Protein AF-W4RZE1-F1 (afdb_monomer)

pLDDT: mean 90.25, std 7.83, range [51.81, 96.31]

Sequence (68 aa):
MSSIVNLVAAELGVSVVPASTAQLQLPGVRYLDIEGQMPLARLALAVAPGALDTAPLVRHLWALAEVL

Solvent-accessible surface area (backbone atoms only — not comparable to full-atom values): 4767 Å² total; per-residue (Å²): 141,60,67,68,62,52,42,33,43,68,68,74,55,85,82,91,72,55,78,75,58,68,75,64,84,53,80,83,58,79,90,77,87,70,80,80,90,60,88,79,78,81,85,82,87,86,77,63,90,64,35,62,78,77,31,69,67,54,34,51,54,51,56,60,59,74,76,110

Structure (mmCIF, N/CA/C/O backbone):
data_AF-W4RZE1-F1
#
_entry.id   AF-W4RZE1-F1
#
loop_
_atom_site.group_PDB
_atom_site.id
_atom_site.type_symbol
_atom_site.label_atom_id
_atom_site.label_alt_id
_atom_site.label_comp_id
_atom_site.label_asym_id
_atom_site.label_entity_id
_atom_site.label_seq_id
_atom_site.pdbx_PDB_ins_code
_atom_site.Cartn_x
_atom_site.Cartn_y
_atom_site.Cartn_z
_atom_site.occupancy
_atom_site.B_iso_or_equiv
_atom_site.auth_seq_id
_atom_site.auth_comp_id
_atom_site.auth_asym_id
_atom_site.auth_atom_id
_atom_site.pdbx_PDB_model_num
ATOM 1 N N . MET A 1 1 ? 7.133 -3.520 6.134 1.00 51.81 1 MET A N 1
ATOM 2 C CA . MET A 1 1 ? 6.936 -2.288 6.930 1.00 51.81 1 MET A CA 1
ATOM 3 C C . MET A 1 1 ? 5.574 -2.384 7.612 1.00 51.81 1 MET A C 1
ATOM 5 O O . MET A 1 1 ? 4.575 -2.165 6.953 1.00 51.81 1 MET A O 1
ATOM 9 N N . SER A 1 2 ? 5.524 -2.798 8.883 1.00 63.47 2 SER A N 1
ATOM 10 C CA . SER A 1 2 ? 4.273 -3.007 9.655 1.00 63.47 2 SER A CA 1
ATOM 11 C C . SER A 1 2 ? 4.179 -2.089 10.883 1.00 63.47 2 SER A C 1
ATOM 13 O O . SER A 1 2 ? 3.303 -2.253 11.726 1.00 63.47 2 SER A O 1
ATOM 15 N N . SER A 1 3 ? 5.112 -1.138 11.017 1.00 81.44 3 SER A N 1
ATOM 16 C CA . SER A 1 3 ? 5.299 -0.389 12.264 1.00 81.44 3 SER A CA 1
ATOM 17 C C . SER A 1 3 ? 4.024 0.344 12.693 1.00 81.44 3 SER A C 1
ATOM 19 O O . SER A 1 3 ? 3.613 0.233 13.839 1.00 81.44 3 SER A O 1
ATOM 21 N N . ILE A 1 4 ? 3.327 1.000 11.758 1.00 86.81 4 ILE A N 1
ATOM 22 C CA . ILE A 1 4 ? 2.145 1.806 12.095 1.00 86.81 4 ILE A CA 1
ATOM 23 C C . ILE A 1 4 ? 0.947 0.955 12.533 1.00 86.81 4 ILE A C 1
ATOM 25 O O . ILE A 1 4 ? 0.279 1.309 13.496 1.00 86.81 4 ILE A O 1
ATOM 29 N N . VAL A 1 5 ? 0.707 -0.193 11.890 1.00 88.38 5 VAL A N 1
ATOM 30 C CA . VAL A 1 5 ? -0.416 -1.076 12.250 1.00 88.38 5 VAL A CA 1
ATOM 31 C C . VAL A 1 5 ? -0.172 -1.708 13.625 1.00 88.38 5 VAL A C 1
ATOM 33 O O . VAL A 1 5 ? -1.101 -1.837 14.414 1.00 88.38 5 VAL A O 1
ATOM 36 N N . ASN A 1 6 ? 1.089 -2.004 13.961 1.00 90.44 6 ASN A N 1
ATOM 37 C CA . ASN A 1 6 ? 1.465 -2.502 15.286 1.00 90.44 6 ASN A CA 1
ATOM 38 C C . ASN A 1 6 ? 1.249 -1.456 16.391 1.00 90.44 6 ASN A C 1
ATOM 40 O O . ASN A 1 6 ? 0.822 -1.810 17.483 1.00 90.44 6 ASN A O 1
ATOM 44 N N . LEU A 1 7 ? 1.520 -0.174 16.121 1.00 92.88 7 LEU A N 1
ATOM 45 C CA . LEU A 1 7 ? 1.263 0.902 17.086 1.00 92.88 7 LEU A CA 1
ATOM 46 C C . LEU A 1 7 ? -0.241 1.108 17.317 1.00 92.88 7 LEU A C 1
ATOM 48 O O . LEU A 1 7 ? -0.655 1.323 18.453 1.00 92.88 7 LEU A O 1
ATOM 52 N N . VAL A 1 8 ? -1.059 0.982 16.266 1.00 94.12 8 VAL A N 1
ATOM 53 C CA . VAL A 1 8 ? -2.528 1.003 16.385 1.00 94.12 8 VAL A CA 1
ATOM 54 C C . VAL A 1 8 ? -3.027 -0.209 17.177 1.00 94.12 8 VAL A C 1
ATOM 56 O O . VAL A 1 8 ? -3.857 -0.049 18.064 1.00 94.12 8 VAL A O 1
ATOM 59 N N . ALA A 1 9 ? -2.487 -1.404 16.919 1.00 92.31 9 ALA A N 1
ATOM 60 C CA . ALA A 1 9 ? -2.826 -2.618 17.670 1.00 92.31 9 ALA A CA 1
ATOM 61 C C . ALA A 1 9 ? -2.451 -2.524 19.161 1.00 92.31 9 ALA A C 1
ATOM 63 O O . ALA A 1 9 ? -3.101 -3.136 20.000 1.00 92.31 9 ALA A O 1
ATOM 64 N N . ALA A 1 10 ? -1.416 -1.746 19.488 1.00 94.19 10 ALA A N 1
ATOM 65 C CA . ALA A 1 10 ? -1.021 -1.424 20.857 1.00 94.19 10 ALA A CA 1
ATOM 66 C C . ALA A 1 10 ? -1.832 -0.265 21.474 1.00 94.19 10 ALA A C 1
ATOM 68 O O . ALA A 1 10 ? -1.439 0.260 22.513 1.00 94.19 10 ALA A O 1
ATOM 69 N N . GLU A 1 11 ? -2.923 0.161 20.828 1.00 93.44 11 GLU A N 1
ATOM 70 C CA . GLU A 1 11 ? -3.829 1.227 21.283 1.00 93.44 11 GLU A CA 1
ATOM 71 C C . GLU A 1 11 ? -3.153 2.603 21.456 1.00 93.44 11 GLU A C 1
ATOM 73 O O . GLU A 1 11 ? -3.661 3.480 22.152 1.00 93.44 11 GLU A O 1
ATOM 78 N N . LEU A 1 12 ? -2.021 2.839 20.780 1.00 94.75 12 LEU A N 1
ATOM 79 C CA . LEU A 1 12 ? -1.269 4.099 20.879 1.00 94.75 12 LEU A CA 1
ATOM 80 C C . LEU A 1 12 ? -1.843 5.230 20.008 1.00 94.75 12 LEU A C 1
ATOM 82 O O . LEU A 1 12 ? -1.309 6.340 20.011 1.00 94.75 12 LEU A O 1
ATOM 86 N N . GLY A 1 13 ? -2.914 4.971 19.252 1.00 93.50 13 GLY A N 1
ATOM 87 C CA . GLY A 1 13 ? -3.612 5.974 18.449 1.00 93.50 13 GLY A CA 1
ATOM 88 C C . GLY A 1 13 ? -4.277 5.407 17.196 1.00 93.50 13 GLY A C 1
ATOM 89 O O . GLY A 1 13 ? -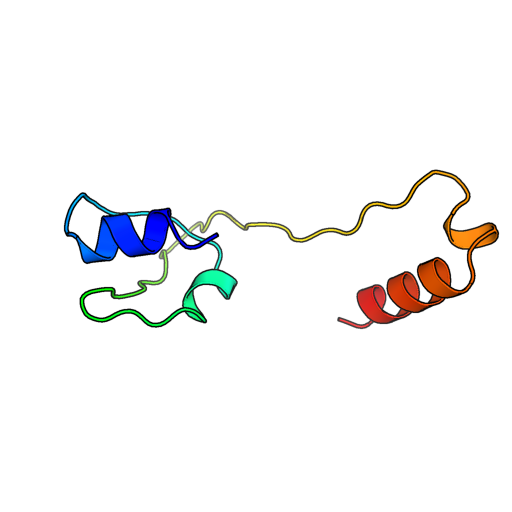4.568 4.217 17.103 1.00 93.50 13 GLY A O 1
ATOM 90 N N . VAL A 1 14 ? -4.501 6.287 16.215 1.00 94.38 14 VAL A N 1
ATOM 91 C CA . VAL A 1 14 ? -5.108 5.972 14.911 1.00 94.38 14 VAL A CA 1
ATOM 92 C C . VAL A 1 14 ? -4.179 6.370 13.764 1.00 94.38 14 VAL A C 1
ATOM 94 O O . VAL A 1 14 ? -3.306 7.223 13.926 1.00 94.38 14 VAL A O 1
ATOM 97 N N . SER A 1 15 ? -4.365 5.767 12.589 1.00 93.56 15 SER A N 1
ATOM 98 C CA . SER A 1 15 ? -3.565 6.064 11.398 1.00 93.56 15 SER A CA 1
ATOM 99 C C . SER A 1 15 ? -4.425 6.063 10.135 1.00 93.56 15 SER A C 1
ATOM 101 O O . SER A 1 15 ? -5.341 5.254 10.008 1.00 93.56 15 SER A O 1
ATOM 103 N N . VAL A 1 16 ? -4.104 6.956 9.197 1.00 92.31 16 VAL A N 1
ATOM 104 C CA . VAL A 1 16 ? -4.671 6.965 7.843 1.00 92.31 16 VAL A CA 1
ATOM 105 C C . VAL A 1 16 ? -3.725 6.196 6.935 1.00 92.31 16 VAL A C 1
ATOM 107 O O . VAL A 1 16 ? -2.539 6.515 6.850 1.00 92.31 16 VAL A O 1
ATOM 110 N N . VAL A 1 17 ? -4.248 5.182 6.253 1.00 91.56 17 VAL A N 1
ATOM 111 C CA . VAL A 1 17 ? -3.453 4.266 5.434 1.00 91.56 17 VAL A CA 1
ATOM 112 C C . VAL A 1 17 ? -4.056 4.113 4.038 1.00 91.56 17 VAL A C 1
ATOM 114 O O . VAL A 1 17 ? -5.267 4.255 3.878 1.00 91.56 17 VAL A O 1
ATOM 117 N N . PRO A 1 18 ? -3.250 3.780 3.015 1.00 92.44 18 PRO A N 1
ATOM 118 C CA . PRO A 1 18 ? -3.786 3.332 1.736 1.00 92.44 18 PRO A CA 1
ATOM 119 C C . PRO A 1 18 ? -4.643 2.077 1.915 1.00 92.44 18 PRO A C 1
ATOM 121 O O . PRO A 1 18 ? -4.298 1.217 2.731 1.00 92.44 18 PRO A O 1
ATOM 124 N N . ALA A 1 19 ? -5.677 1.920 1.086 1.00 91.12 19 ALA A N 1
ATOM 125 C CA . ALA A 1 19 ? -6.578 0.763 1.116 1.00 91.12 19 ALA A CA 1
ATOM 126 C C . ALA A 1 19 ? -5.836 -0.586 1.044 1.00 91.12 19 ALA A C 1
ATOM 128 O O . ALA A 1 19 ? -6.223 -1.549 1.699 1.00 91.12 19 ALA A O 1
ATOM 129 N N . SER A 1 20 ? -4.711 -0.653 0.321 1.00 91.19 20 SER A N 1
ATOM 130 C CA . SER A 1 20 ? -3.874 -1.859 0.240 1.00 91.19 20 SER A CA 1
ATOM 131 C C . SER A 1 20 ? -3.303 -2.308 1.590 1.00 91.19 20 SER A C 1
ATOM 133 O O . SER A 1 20 ? -3.059 -3.496 1.782 1.00 91.19 20 SER A O 1
ATOM 135 N N . THR A 1 21 ? -3.141 -1.399 2.556 1.00 91.56 21 THR A N 1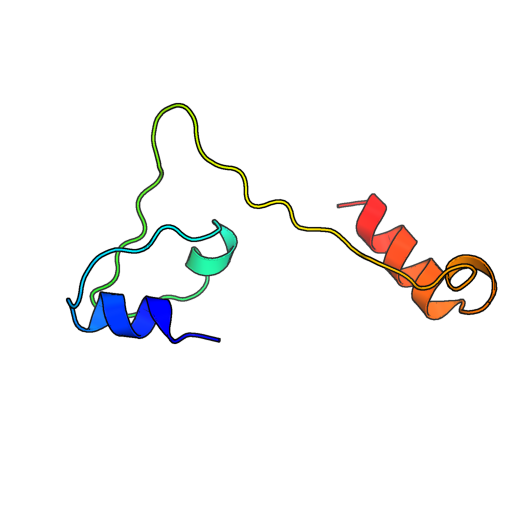
ATOM 136 C CA . THR A 1 21 ? -2.672 -1.739 3.911 1.00 91.56 21 THR A CA 1
ATOM 137 C C . THR A 1 21 ? -3.672 -2.618 4.657 1.00 91.56 21 THR A C 1
ATOM 139 O O . THR A 1 21 ? -3.255 -3.415 5.493 1.00 91.56 21 THR A O 1
ATOM 142 N N . ALA A 1 22 ? -4.967 -2.533 4.330 1.00 90.56 22 ALA A N 1
ATOM 143 C CA . ALA A 1 22 ? -6.005 -3.362 4.941 1.00 90.56 22 ALA A CA 1
ATOM 144 C C . ALA A 1 22 ? -5.854 -4.862 4.619 1.00 90.56 22 ALA A C 1
ATOM 146 O O . ALA A 1 22 ? -6.531 -5.692 5.214 1.00 90.56 22 ALA A O 1
ATOM 147 N N . GLN A 1 23 ? -4.944 -5.248 3.717 1.00 88.94 23 GLN A N 1
ATOM 148 C CA . GLN A 1 23 ? -4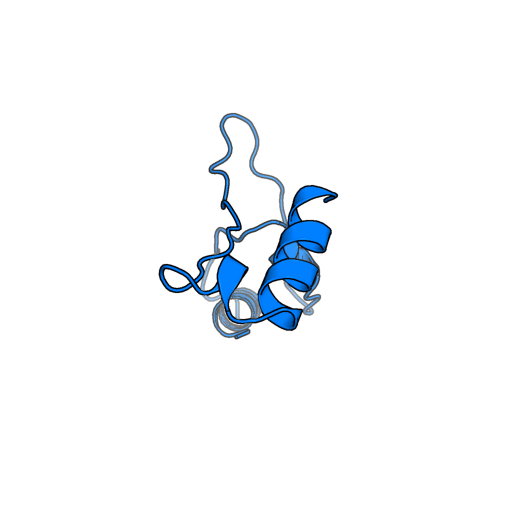.577 -6.654 3.520 1.00 88.94 23 GLN A CA 1
ATOM 149 C C . GLN A 1 23 ? -3.865 -7.252 4.747 1.00 88.94 23 GLN A C 1
ATOM 151 O O . GLN A 1 23 ? -3.893 -8.465 4.944 1.00 88.94 23 GLN A O 1
ATOM 156 N N . LEU A 1 24 ? -3.239 -6.418 5.585 1.00 88.44 24 LEU A N 1
ATOM 157 C CA . LEU A 1 24 ? -2.649 -6.842 6.850 1.00 88.44 24 LEU A CA 1
ATOM 158 C C . LEU A 1 24 ? -3.741 -6.897 7.920 1.00 88.44 24 LEU A C 1
ATOM 160 O O . LEU A 1 24 ? -4.314 -5.879 8.284 1.00 88.44 24 LEU A O 1
ATOM 164 N N . GLN A 1 25 ? -4.017 -8.086 8.442 1.00 87.62 25 GLN A N 1
ATOM 165 C CA . GLN A 1 25 ? -5.008 -8.285 9.496 1.00 87.62 25 GLN A CA 1
ATOM 166 C C . GLN A 1 25 ? -4.287 -8.543 10.818 1.00 87.62 25 GLN A C 1
ATOM 168 O O . GLN A 1 25 ? -3.560 -9.527 10.949 1.00 87.62 25 GLN A O 1
ATOM 173 N N . LEU A 1 26 ? -4.481 -7.652 11.792 1.00 88.25 26 LEU A N 1
ATOM 174 C CA . LEU A 1 26 ? -3.950 -7.794 13.145 1.00 88.25 26 LEU A CA 1
ATOM 175 C C . LEU A 1 26 ? -5.095 -7.781 14.164 1.00 88.25 26 LEU A C 1
ATOM 177 O O . LEU A 1 26 ? -6.022 -6.978 14.026 1.00 88.25 26 LEU A O 1
ATOM 181 N N . PRO A 1 27 ? -5.036 -8.628 15.207 1.00 91.25 27 PRO A N 1
ATOM 182 C CA . PRO A 1 27 ? -5.974 -8.550 16.318 1.00 91.25 27 PRO A CA 1
ATOM 183 C C . PRO A 1 27 ? -6.002 -7.143 16.925 1.00 91.25 27 PRO A C 1
ATOM 185 O O . PRO A 1 27 ? -4.961 -6.509 17.080 1.00 91.25 27 PRO A O 1
ATOM 188 N N . GLY A 1 28 ? -7.198 -6.661 17.263 1.00 90.00 28 GLY A N 1
ATOM 189 C CA . GLY A 1 28 ? -7.387 -5.335 17.861 1.00 90.00 28 GLY A CA 1
ATOM 190 C C . GLY A 1 28 ? -7.401 -4.170 16.866 1.00 90.00 28 GLY A C 1
ATOM 191 O O . GLY A 1 28 ? -7.704 -3.051 17.263 1.00 90.00 28 GLY A O 1
ATOM 192 N N . VAL A 1 29 ? -7.151 -4.408 15.573 1.00 94.50 29 VAL A N 1
ATOM 193 C CA . VAL A 1 29 ? -7.193 -3.362 14.540 1.00 94.50 29 VAL A CA 1
ATOM 194 C C . VAL A 1 29 ? -8.473 -3.470 13.722 1.00 94.50 29 VAL A C 1
ATOM 196 O O . VAL A 1 29 ? -8.858 -4.548 13.271 1.00 94.50 29 VAL A O 1
ATOM 199 N N . ARG A 1 30 ? -9.125 -2.329 13.494 1.00 95.00 30 ARG A N 1
ATOM 200 C CA . ARG A 1 30 ? -10.252 -2.201 12.568 1.00 95.00 30 ARG A CA 1
ATOM 201 C C . ARG A 1 30 ? -9.927 -1.147 11.521 1.00 95.00 30 ARG A C 1
ATOM 203 O O . ARG A 1 30 ? -9.530 -0.038 11.866 1.00 95.00 30 ARG A O 1
ATOM 210 N N . TYR A 1 31 ? -10.139 -1.493 10.259 1.00 94.44 31 TYR A N 1
ATOM 211 C CA . TYR A 1 31 ? -10.071 -0.554 9.146 1.00 94.44 31 TYR A CA 1
ATOM 212 C C . TYR A 1 31 ? -11.453 0.062 8.934 1.00 94.44 31 TYR A C 1
ATOM 214 O O . TYR A 1 31 ? -12.453 -0.656 8.922 1.00 94.44 31 TYR A O 1
ATOM 222 N N . LEU A 1 32 ? -11.498 1.386 8.820 1.00 93.12 32 LEU A N 1
ATOM 223 C CA . LEU A 1 32 ? -12.710 2.161 8.577 1.00 93.12 32 LEU A CA 1
ATOM 224 C C . LEU A 1 32 ? -12.500 2.987 7.310 1.00 93.12 32 LEU A C 1
ATOM 226 O O . LEU A 1 32 ? -11.443 3.604 7.155 1.00 93.12 32 LEU A O 1
ATOM 230 N N . ASP A 1 33 ? -13.499 3.001 6.432 1.00 91.81 33 ASP A N 1
ATOM 231 C CA . ASP A 1 33 ? -13.484 3.857 5.249 1.00 91.81 33 ASP A CA 1
ATOM 232 C C . ASP A 1 33 ? -13.635 5.329 5.657 1.00 91.81 33 ASP A C 1
ATOM 234 O O . ASP A 1 33 ? -14.355 5.666 6.599 1.00 91.81 33 ASP A O 1
ATOM 238 N N . ILE A 1 34 ? -12.935 6.218 4.949 1.00 90.88 34 ILE A N 1
ATO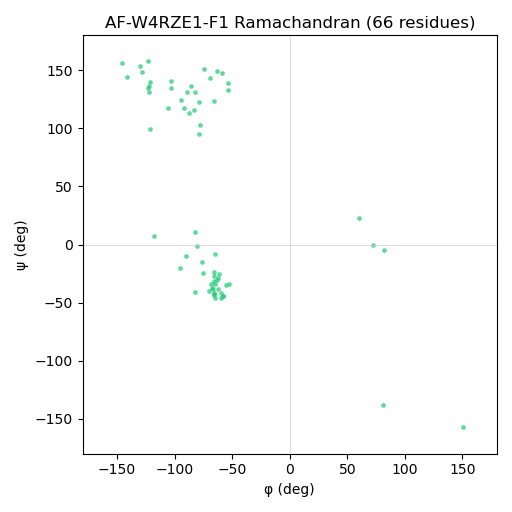M 239 C CA . ILE A 1 34 ? -13.053 7.664 5.150 1.00 90.88 34 ILE A CA 1
ATOM 240 C C . ILE A 1 34 ? -14.200 8.165 4.274 1.00 90.88 34 ILE A C 1
ATOM 242 O O . ILE A 1 34 ? -14.105 8.142 3.048 1.00 90.88 34 ILE A O 1
ATOM 246 N N . GLU A 1 35 ? -15.275 8.634 4.902 1.00 90.31 35 GLU A N 1
ATOM 247 C CA . GLU A 1 35 ? -16.425 9.199 4.196 1.00 90.31 35 GLU A CA 1
ATOM 248 C C . GLU A 1 35 ? -16.131 10.601 3.631 1.00 90.31 35 GLU A C 1
ATOM 250 O O . GLU A 1 35 ? -15.357 11.383 4.188 1.00 90.31 35 GLU A O 1
ATOM 255 N N . GLY A 1 36 ? -16.796 10.950 2.526 1.00 88.12 36 GLY A N 1
ATOM 256 C CA . GLY A 1 36 ? -16.649 12.253 1.878 1.00 88.12 36 GLY A CA 1
ATOM 257 C C . GLY A 1 36 ? -15.404 12.344 0.993 1.00 88.12 36 GLY A C 1
ATOM 258 O O . GLY A 1 36 ? -15.113 11.437 0.215 1.00 88.12 36 GLY A O 1
ATOM 259 N N . GLN A 1 37 ? -14.689 13.472 1.055 1.00 84.56 37 GLN A N 1
ATOM 260 C CA . GLN A 1 37 ? -13.527 13.704 0.195 1.00 84.56 37 GLN A CA 1
ATOM 261 C C . GLN A 1 37 ? -12.299 12.955 0.726 1.00 84.56 37 GLN A C 1
ATOM 263 O O . GLN A 1 37 ? -11.567 13.451 1.584 1.00 84.56 37 GLN A O 1
ATOM 268 N N . MET A 1 38 ? -12.071 11.756 0.193 1.00 83.25 38 MET A N 1
ATOM 269 C CA . MET A 1 38 ? -10.990 10.880 0.632 1.00 83.25 38 MET A CA 1
ATOM 270 C C . MET A 1 38 ? -9.643 11.255 -0.015 1.00 83.25 38 MET A C 1
ATOM 272 O O . MET A 1 38 ? -9.560 11.382 -1.242 1.00 83.25 38 MET A O 1
ATOM 276 N N . PRO A 1 39 ? -8.552 11.386 0.766 1.00 84.94 39 PRO A N 1
ATOM 277 C CA . PRO A 1 39 ? -7.218 11.528 0.199 1.00 84.94 39 PRO A CA 1
ATOM 278 C C . PRO A 1 39 ? -6.815 10.239 -0.532 1.00 84.94 39 PRO A C 1
ATOM 280 O O . PRO A 1 39 ? -6.790 9.155 0.048 1.00 84.94 39 PRO A O 1
ATOM 283 N N . LEU A 1 40 ? -6.476 10.358 -1.817 1.00 89.06 40 LEU A N 1
ATOM 284 C CA . LEU A 1 40 ? -6.067 9.224 -2.645 1.00 89.06 40 LEU A CA 1
ATOM 285 C C . LEU A 1 40 ? -4.549 9.037 -2.617 1.00 89.06 40 LEU A C 1
ATOM 287 O O . LEU A 1 40 ? -3.789 9.879 -3.101 1.00 89.06 40 LEU A O 1
ATOM 291 N N . ALA A 1 41 ? -4.110 7.888 -2.106 1.00 90.94 41 ALA A N 1
ATOM 292 C CA . ALA A 1 41 ? -2.724 7.449 -2.211 1.00 90.94 41 ALA A CA 1
ATOM 293 C C . ALA A 1 41 ? -2.464 6.882 -3.617 1.00 90.94 41 ALA A C 1
ATOM 295 O O . ALA A 1 41 ? -2.872 5.765 -3.934 1.00 90.94 41 ALA A O 1
ATOM 296 N N . ARG A 1 42 ? -1.796 7.661 -4.475 1.00 90.50 42 ARG A N 1
ATOM 297 C CA . ARG A 1 42 ? -1.461 7.241 -5.844 1.00 90.50 42 ARG A CA 1
ATOM 298 C C . ARG A 1 42 ? -0.243 6.319 -5.839 1.00 90.50 42 ARG A C 1
ATOM 300 O O . ARG A 1 42 ? 0.831 6.718 -5.394 1.00 90.50 42 ARG A O 1
ATOM 307 N N . LEU A 1 43 ? -0.407 5.118 -6.383 1.00 90.81 43 LEU A N 1
ATOM 308 C CA . LEU A 1 43 ? 0.701 4.234 -6.732 1.00 90.81 43 LEU A CA 1
ATOM 309 C C . LEU A 1 43 ? 1.199 4.588 -8.140 1.00 90.81 43 LEU A C 1
ATOM 311 O O . LEU A 1 43 ? 0.393 4.830 -9.036 1.00 90.81 43 LEU A O 1
ATOM 315 N N . ALA A 1 44 ? 2.516 4.640 -8.330 1.00 91.75 44 ALA A N 1
ATOM 316 C CA . ALA A 1 44 ? 3.135 4.938 -9.618 1.00 91.75 44 ALA A CA 1
ATOM 317 C C . ALA A 1 44 ? 4.439 4.153 -9.796 1.00 91.75 44 ALA A C 1
ATOM 319 O O . ALA A 1 44 ? 5.090 3.782 -8.817 1.00 91.75 44 ALA A O 1
ATOM 320 N N . LEU A 1 45 ? 4.829 3.943 -11.053 1.00 93.38 45 LEU A N 1
ATOM 321 C CA . LEU A 1 45 ? 6.124 3.387 -11.431 1.00 93.38 45 LEU A CA 1
ATOM 322 C C . LEU A 1 45 ? 7.046 4.500 -11.928 1.00 93.38 45 LEU A C 1
ATOM 324 O O . LEU A 1 45 ? 6.622 5.396 -12.655 1.00 93.38 45 LEU A O 1
ATOM 328 N N . ALA A 1 46 ? 8.319 4.414 -11.556 1.00 94.00 46 ALA A N 1
ATOM 329 C CA . ALA A 1 46 ? 9.370 5.287 -12.056 1.00 94.00 46 ALA A CA 1
ATOM 330 C C . ALA A 1 46 ? 10.461 4.437 -12.708 1.00 94.00 46 ALA A C 1
ATOM 332 O O . ALA A 1 46 ? 10.865 3.406 -12.169 1.00 94.00 46 ALA A O 1
ATOM 333 N N . VAL A 1 47 ? 10.941 4.884 -13.865 1.00 94.56 47 VAL A N 1
ATOM 334 C CA . VAL A 1 47 ? 12.015 4.234 -14.620 1.00 94.56 47 VAL A CA 1
ATOM 335 C C . VAL A 1 47 ? 13.097 5.252 -14.945 1.00 94.56 47 VAL A C 1
ATOM 337 O O . VAL A 1 47 ? 12.815 6.438 -15.122 1.00 94.56 47 VAL A O 1
ATOM 340 N N . ALA A 1 48 ? 14.347 4.794 -15.015 1.00 94.88 48 ALA A N 1
ATOM 341 C CA . ALA A 1 48 ? 15.441 5.649 -15.455 1.00 94.88 48 ALA A CA 1
ATOM 342 C C . ALA A 1 48 ? 15.220 6.090 -16.920 1.00 94.88 48 ALA A C 1
ATOM 344 O O . ALA A 1 48 ? 14.642 5.331 -17.707 1.00 94.88 48 ALA A O 1
ATOM 345 N N . PRO A 1 49 ? 15.687 7.286 -17.320 1.00 95.50 49 PRO A N 1
ATOM 346 C CA . PRO A 1 49 ? 15.595 7.733 -18.708 1.00 95.50 49 PRO A CA 1
ATOM 347 C C . PRO A 1 49 ? 16.194 6.704 -19.680 1.00 95.50 49 PRO A C 1
ATOM 349 O O . PRO A 1 49 ? 17.279 6.179 -19.439 1.00 95.50 49 PRO A O 1
ATOM 352 N N . GLY A 1 50 ? 15.476 6.386 -20.761 1.00 93.75 50 GLY A N 1
ATOM 353 C CA . GLY A 1 50 ? 15.895 5.395 -21.765 1.00 93.75 50 GLY A CA 1
ATOM 354 C C . GLY A 1 50 ? 15.826 3.926 -21.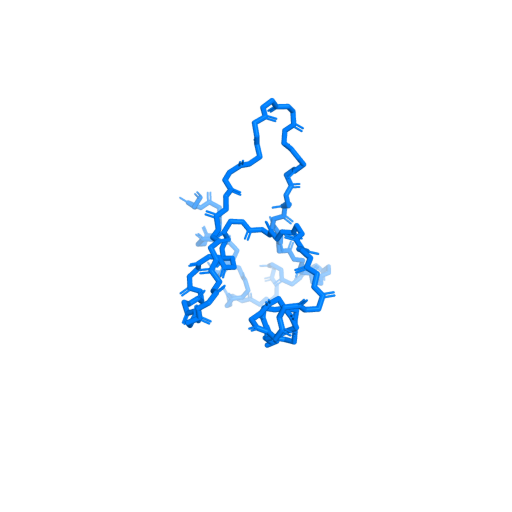316 1.00 93.75 50 GLY A C 1
ATOM 355 O O . GLY A 1 50 ? 16.131 3.030 -22.106 1.00 93.75 50 GLY A O 1
ATOM 356 N N . ALA A 1 51 ? 15.405 3.632 -20.078 1.00 93.81 51 ALA A N 1
ATOM 357 C CA . ALA A 1 51 ? 15.311 2.254 -19.585 1.00 93.81 51 ALA A CA 1
ATOM 358 C C . ALA A 1 51 ? 14.242 1.434 -20.322 1.00 93.81 51 ALA A C 1
ATOM 360 O O . ALA A 1 51 ? 14.423 0.236 -20.529 1.00 93.81 51 ALA A O 1
ATOM 361 N N . LEU A 1 52 ? 13.158 2.075 -20.772 1.00 93.06 52 LEU A N 1
ATOM 362 C CA . LEU A 1 52 ? 12.144 1.412 -21.594 1.00 93.06 52 LEU A CA 1
ATOM 363 C C . LEU A 1 52 ? 12.717 0.949 -22.934 1.00 93.06 52 LEU A C 1
ATOM 365 O O . LEU A 1 52 ? 12.289 -0.080 -23.446 1.00 93.06 52 LEU A O 1
ATOM 369 N N . ASP A 1 53 ? 13.713 1.656 -23.470 1.00 95.69 53 ASP A N 1
ATOM 370 C CA . ASP A 1 53 ? 14.327 1.326 -24.753 1.00 95.69 53 ASP A CA 1
ATOM 371 C C . ASP A 1 53 ? 15.388 0.236 -24.642 1.00 95.69 53 ASP A C 1
ATOM 373 O O . ASP A 1 53 ? 15.445 -0.674 -25.470 1.00 95.69 53 ASP A O 1
ATOM 377 N N . THR A 1 54 ? 16.191 0.318 -23.585 1.00 96.19 54 THR A N 1
ATOM 378 C CA . THR A 1 54 ? 17.419 -0.467 -23.407 1.00 96.19 54 THR A CA 1
ATOM 379 C C . THR A 1 54 ? 17.240 -1.744 -22.587 1.00 96.19 54 THR A C 1
ATOM 381 O O . THR A 1 54 ? 18.058 -2.655 -22.712 1.00 96.19 54 THR A O 1
ATOM 384 N N . ALA A 1 55 ? 16.178 -1.857 -21.781 1.00 96.31 55 ALA A N 1
ATOM 385 C CA . ALA A 1 55 ? 15.936 -3.009 -20.915 1.00 96.31 55 ALA A CA 1
ATOM 386 C C . ALA A 1 55 ? 14.584 -3.684 -21.234 1.00 96.31 55 ALA A C 1
ATOM 388 O O . ALA A 1 55 ? 13.541 -3.255 -20.732 1.00 96.31 55 ALA A O 1
ATOM 389 N N . PRO A 1 56 ? 14.574 -4.790 -22.009 1.00 95.56 56 PRO A N 1
ATOM 390 C CA . PRO A 1 56 ? 13.344 -5.491 -22.395 1.00 95.56 56 PRO A CA 1
ATOM 391 C C . PRO A 1 56 ? 12.471 -5.925 -21.211 1.00 95.56 56 PRO A C 1
ATOM 393 O O . PRO A 1 56 ? 11.248 -5.871 -21.301 1.00 95.56 56 PRO A O 1
ATOM 396 N N . LEU A 1 57 ? 13.085 -6.301 -20.082 1.00 96.00 57 LEU A N 1
ATOM 397 C CA . LEU A 1 57 ? 12.357 -6.665 -18.863 1.00 96.00 57 LEU A CA 1
ATOM 398 C C . LEU A 1 57 ? 11.604 -5.469 -18.261 1.00 96.00 57 LEU A C 1
ATOM 400 O O . LEU A 1 57 ? 10.454 -5.614 -17.854 1.00 96.00 57 LEU A O 1
ATOM 404 N N . VAL A 1 58 ? 12.228 -4.286 -18.240 1.00 95.75 58 VAL A N 1
ATOM 405 C CA . VAL A 1 58 ? 11.589 -3.056 -17.747 1.00 95.75 58 VAL A CA 1
ATOM 406 C C . VAL A 1 58 ? 10.436 -2.668 -18.667 1.00 95.75 58 VAL A C 1
ATOM 408 O O . VAL A 1 58 ? 9.353 -2.363 -18.177 1.00 95.75 58 VAL A O 1
ATOM 411 N N . ARG A 1 59 ? 10.628 -2.762 -19.990 1.00 95.56 59 ARG A N 1
ATOM 412 C CA . ARG 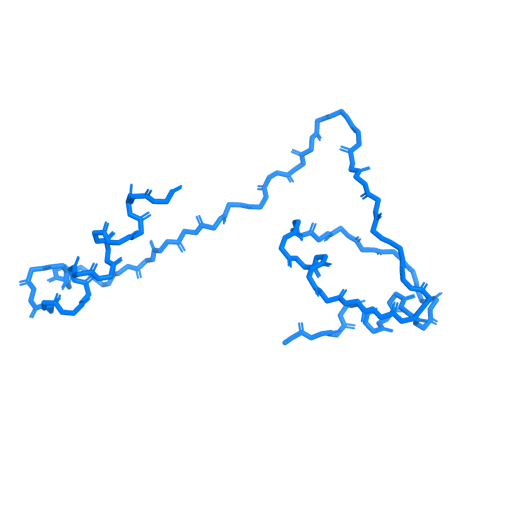A 1 59 ? 9.559 -2.541 -20.976 1.00 95.56 59 ARG A CA 1
ATOM 413 C C . ARG A 1 59 ? 8.377 -3.488 -20.759 1.00 95.56 59 ARG A C 1
ATOM 415 O O . ARG A 1 59 ? 7.232 -3.054 -20.807 1.00 95.56 59 ARG A O 1
ATOM 422 N N . HIS A 1 60 ? 8.648 -4.770 -20.515 1.00 95.38 60 HIS A N 1
ATOM 423 C CA . HIS A 1 60 ? 7.602 -5.761 -20.281 1.00 95.38 60 HIS A CA 1
ATOM 4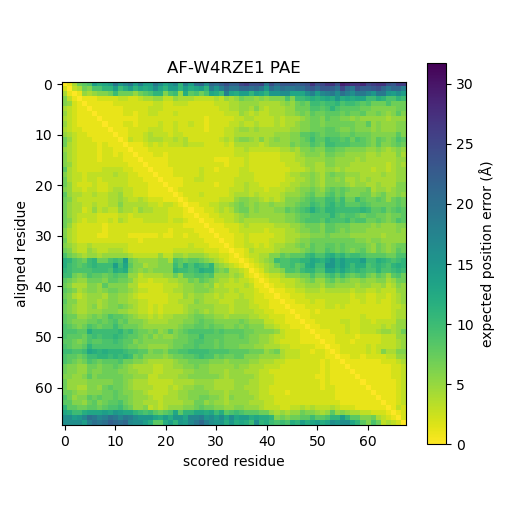24 C C . HIS A 1 60 ? 6.823 -5.478 -18.990 1.00 95.38 60 HIS A C 1
ATOM 426 O O . HIS A 1 60 ? 5.597 -5.467 -19.013 1.00 95.38 60 HIS A O 1
ATOM 432 N N . LEU A 1 61 ? 7.517 -5.183 -17.884 1.00 95.31 61 LEU A N 1
ATOM 433 C CA . LEU A 1 61 ? 6.868 -4.797 -16.627 1.00 95.31 61 LEU A CA 1
ATOM 434 C C . LEU A 1 61 ? 6.016 -3.532 -16.792 1.00 95.31 61 LEU A C 1
ATOM 436 O O . LEU A 1 61 ? 4.905 -3.473 -16.275 1.00 95.31 61 LEU A O 1
ATOM 440 N N . TRP A 1 62 ? 6.524 -2.542 -17.526 1.00 94.81 62 TRP A N 1
ATOM 441 C CA . TRP A 1 62 ? 5.792 -1.312 -17.812 1.00 94.81 62 TRP A CA 1
ATOM 442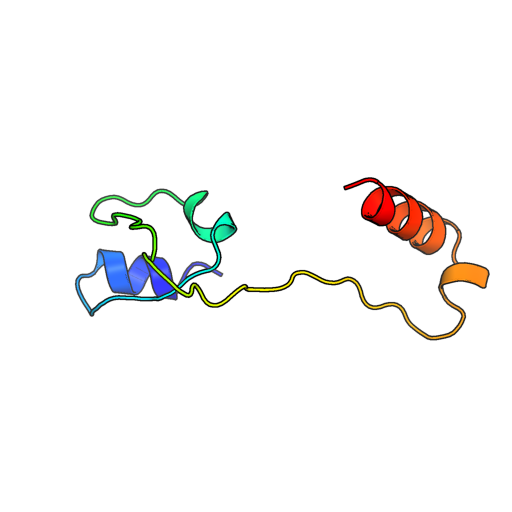 C C . TRP A 1 62 ? 4.489 -1.596 -18.567 1.00 94.81 62 TRP A C 1
ATOM 444 O O . TRP A 1 62 ? 3.432 -1.127 -18.161 1.00 94.81 62 TRP A O 1
ATOM 454 N N . ALA A 1 63 ? 4.544 -2.441 -19.601 1.00 93.75 63 ALA A N 1
ATOM 455 C CA . ALA A 1 63 ? 3.358 -2.846 -20.352 1.00 93.75 63 ALA A CA 1
ATOM 456 C C . ALA A 1 63 ? 2.334 -3.600 -19.484 1.00 93.75 63 ALA A C 1
ATOM 458 O O . ALA A 1 63 ? 1.137 -3.381 -19.628 1.00 93.75 63 ALA A O 1
ATOM 459 N N . LEU A 1 64 ? 2.782 -4.455 -18.555 1.00 94.56 64 LEU A N 1
ATOM 460 C CA . LEU A 1 64 ? 1.881 -5.128 -17.609 1.00 94.56 64 LEU A CA 1
ATOM 461 C C . LEU A 1 64 ? 1.190 -4.142 -16.658 1.00 94.56 64 LEU A C 1
ATOM 463 O O . LEU A 1 64 ? 0.046 -4.365 -16.274 1.00 94.56 64 LEU A O 1
ATOM 467 N N . ALA A 1 65 ? 1.877 -3.065 -16.281 1.00 91.50 65 ALA A N 1
ATOM 468 C CA . ALA A 1 65 ? 1.343 -2.062 -15.371 1.00 91.50 65 ALA A CA 1
ATOM 469 C C . ALA A 1 65 ? 0.315 -1.121 -16.021 1.00 91.50 65 ALA A C 1
ATOM 471 O O . ALA A 1 65 ? -0.519 -0.582 -15.306 1.00 91.50 65 ALA A O 1
ATOM 472 N N . GLU A 1 66 ? 0.350 -0.933 -17.345 1.00 86.88 66 GLU A N 1
ATOM 473 C CA . GLU A 1 66 ? -0.640 -0.123 -18.081 1.00 86.88 66 GLU A CA 1
ATOM 474 C C . GLU A 1 66 ? -1.988 -0.837 -18.288 1.00 86.88 66 GLU A C 1
ATOM 476 O O . GLU A 1 66 ? -2.974 -0.196 -18.643 1.00 86.88 66 GLU A O 1
ATOM 481 N N . VAL A 1 67 ? -2.040 -2.158 -18.086 1.00 75.62 67 VAL A N 1
ATOM 482 C CA . VAL A 1 67 ? -3.258 -2.977 -18.252 1.00 75.62 67 VAL A CA 1
ATOM 483 C C . VAL A 1 67 ? -4.069 -3.087 -16.946 1.00 75.62 67 VAL A C 1
ATOM 485 O O . VAL A 1 67 ? -5.197 -3.581 -16.966 1.00 75.62 67 VAL A O 1
ATOM 488 N N . LEU A 1 68 ? -3.504 -2.634 -15.822 1.00 60.72 68 LEU A N 1
ATOM 489 C CA . LEU A 1 68 ? -4.125 -2.617 -14.491 1.00 60.72 68 LEU A CA 1
ATOM 490 C C . LEU A 1 68 ? -4.876 -1.306 -14.231 1.00 60.72 68 LEU A C 1
ATOM 492 O O . LEU A 1 68 ? -5.945 -1.388 -13.585 1.00 60.72 68 LEU A O 1
#

Foldseek 3Di:
DCVQVVCVQVVVDDDDDAPVNVVDDDPSDDDDDDPDDDDHDDDDDDDDPCCCPVPVVVVVVVVVVVVD

Radius of gyration: 17.53 Å; Cα contacts (8 Å, |Δi|>4): 27; chains: 1; bounding box: 34×22×46 Å

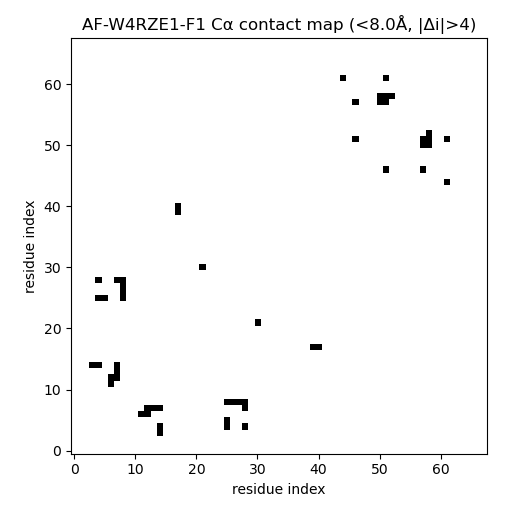Secondary structure (DSSP, 8-state):
--HHHHHHHTTS------GGGGGS--TT-------SSPPP--------TTHHHH-HHHHHHHHHHHT-

Mean predicted aligned error: 5.2 Å

Organism: NCBI:txid1414836